Protein AF-0000000084991058 (afdb_homodimer)

pLDDT: mean 93.99, std 12.84, range [35.91, 98.94]

InterPro domains:
  IPR023860 [FeFe]-hydrogenase system regulator TM1266 [PF21699] (4-77)
  IPR023860 [FeFe]-hydrogenase system regulator TM1266 [TIGR03959] (4-79)
  IPR027271 Acetolactate synthase/Transcription factor NikR, C-terminal [G3DSA:3.30.70.1150] (1-81)
  IPR045865 ACT-like domain [SSF55021] (2-79)

Sequence (176 aa):
MEKRIGVVGIIVENRLENAPKVNAILSHHASMILGRMGIPDRERDLGLIALVIEGTTDEIGALTGKLGALPGVTVKTALAPPKGEKKKMEKRIGVVGIIVENRLENAPKVNAILSHHASMILGRMGIPDRERDLGLIALVIEGTTDEIGALTGKLGALPGVTVKTALAPPKGEKKK

Nearest PDB structures (foldseek):
  2nzc-assembly1_C  TM=9.602E-01  e=2.895E-10  Thermotoga maritima MSB8
  6u9d-assembly2_S-2  TM=7.741E-01  e=1.841E-03  Saccharomyces cerevisiae
  6u9d-assembly1_O  TM=7.765E-01  e=2.247E-03  Saccharomyces cerevisiae
  6dzs-assembly1_A  TM=7.138E-01  e=1.013E-03  Mycolicibacterium hassiacum DSM 44199
  6wo1-assembly1_B  TM=7.673E-01  e=2.742E-03  Saccharomyces cerevisiae

Solvent-accessible surface area (backbone atoms only — not comparable to full-atom values): 9651 Å² total; per-residue (Å²): 127,75,68,41,46,35,26,37,17,35,38,29,36,56,27,86,72,41,45,62,57,52,48,52,55,49,59,76,48,46,90,33,50,78,40,74,50,77,50,78,36,74,91,77,34,31,32,39,35,32,35,32,36,45,36,31,68,66,56,48,46,52,54,52,50,57,49,48,67,38,87,57,32,47,70,35,71,33,69,55,76,73,83,68,74,78,81,131,126,75,68,42,43,35,25,38,18,35,39,32,37,56,29,87,73,40,44,62,57,54,49,51,56,48,59,76,46,46,88,33,49,78,43,76,49,74,49,77,37,74,92,76,33,32,31,40,35,34,35,34,35,43,36,31,68,64,55,49,46,52,55,52,50,57,49,47,68,37,86,55,33,47,70,34,70,34,70,52,78,74,82,68,73,78,82,131

Structure (mmCIF, N/CA/C/O backbone):
data_AF-0000000084991058-model_v1
#
loop_
_entity.id
_entity.type
_entity.pdbx_description
1 polymer 'CopG family transcriptional regulator'
#
loop_
_atom_site.group_PDB
_atom_site.id
_atom_site.type_symbol
_atom_site.label_atom_id
_atom_site.label_alt_id
_atom_site.label_comp_id
_atom_site.label_asym_id
_atom_site.label_entity_id
_atom_site.label_seq_id
_atom_site.pdbx_PDB_ins_code
_atom_site.Cartn_x
_atom_site.Cartn_y
_atom_site.Cartn_z
_atom_site.occupancy
_atom_site.B_iso_or_equiv
_atom_site.auth_seq_id
_atom_site.auth_comp_id
_atom_site.auth_asym_id
_atom_site.auth_atom_id
_atom_site.pdbx_PDB_model_num
ATOM 1 N N . MET A 1 1 ? -9.789 17.125 15.031 1 74.44 1 MET A N 1
ATOM 2 C CA . MET A 1 1 ? -8.805 1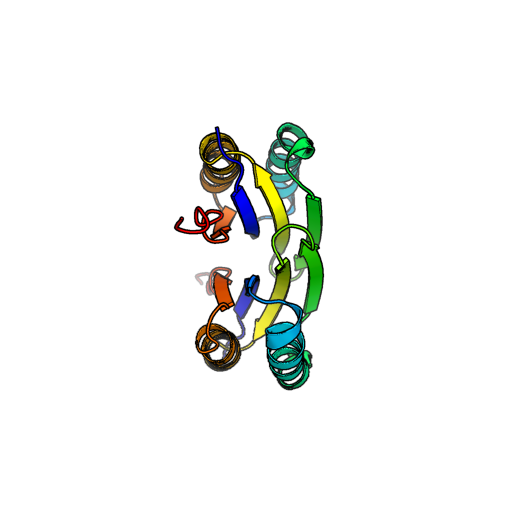6.078 15.305 1 74.44 1 MET A CA 1
ATOM 3 C C . MET A 1 1 ? -7.715 16.062 14.242 1 74.44 1 MET A C 1
ATOM 5 O O . MET A 1 1 ? -7.969 16.406 13.086 1 74.44 1 MET A O 1
ATOM 9 N N . GLU A 1 2 ? -6.469 15.859 14.609 1 89.56 2 GLU A N 1
ATOM 10 C CA . GLU A 1 2 ? -5.312 15.961 13.719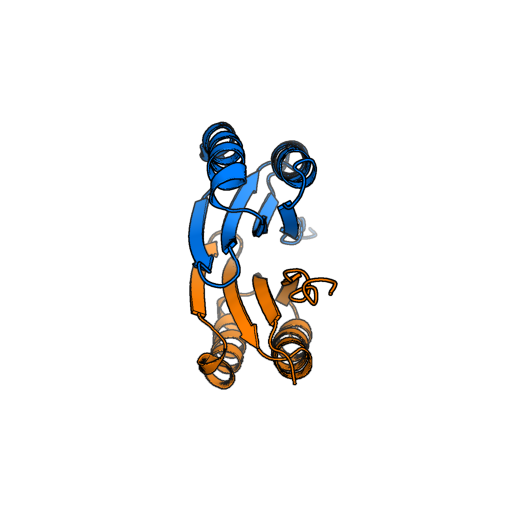 1 89.56 2 GLU A CA 1
ATOM 11 C C . GLU A 1 2 ? -5.336 14.867 12.656 1 89.56 2 GLU A C 1
ATOM 13 O O . GLU A 1 2 ? -5.668 13.719 12.953 1 89.56 2 GLU A O 1
ATOM 18 N N . LYS A 1 3 ? -5.164 15.297 11.406 1 94.56 3 LYS A N 1
ATOM 19 C CA . LYS A 1 3 ? -5.168 14.352 10.297 1 94.56 3 LYS A CA 1
ATOM 20 C C . LYS A 1 3 ? -3.809 13.672 10.156 1 94.56 3 LYS A C 1
ATOM 22 O O . LYS A 1 3 ? -2.77 14.297 10.367 1 94.56 3 LYS A O 1
ATOM 27 N N . ARG A 1 4 ? -3.986 12.43 9.828 1 96.25 4 ARG A N 1
ATOM 28 C CA . ARG A 1 4 ? -2.822 11.617 9.492 1 96.25 4 ARG A CA 1
ATOM 29 C C . ARG A 1 4 ? -2.809 11.273 8.008 1 96.25 4 ARG A C 1
ATOM 31 O O . ARG A 1 4 ? -3.85 11.305 7.348 1 96.25 4 ARG A O 1
ATOM 38 N N . ILE A 1 5 ? -1.632 11.031 7.582 1 98.12 5 ILE A N 1
ATOM 39 C CA . ILE A 1 5 ? -1.492 10.602 6.195 1 98.12 5 ILE A CA 1
ATOM 40 C C . ILE A 1 5 ? -0.798 9.242 6.145 1 98.12 5 ILE A C 1
ATOM 42 O O . ILE A 1 5 ? 0.04 8.93 6.992 1 98.12 5 ILE A O 1
ATOM 46 N N . GLY A 1 6 ? -1.16 8.414 5.145 1 98.56 6 GLY A N 1
ATOM 47 C CA . GLY A 1 6 ? -0.577 7.082 5.074 1 98.56 6 GLY A CA 1
ATOM 48 C C . GLY A 1 6 ? -0.907 6.352 3.787 1 98.56 6 GLY A C 1
ATOM 49 O O . GLY A 1 6 ? -1.466 6.941 2.859 1 98.56 6 GLY A O 1
ATOM 50 N N . VAL A 1 7 ? -0.44 5.168 3.654 1 98.88 7 VAL A N 1
ATOM 51 C CA . VAL A 1 7 ? -0.679 4.25 2.541 1 98.88 7 VAL A CA 1
ATOM 52 C C . VAL A 1 7 ? -1.448 3.029 3.035 1 98.88 7 VAL A C 1
ATOM 54 O O . VAL A 1 7 ? -1.124 2.463 4.082 1 98.88 7 VAL A O 1
ATOM 57 N N . VAL A 1 8 ? -2.512 2.609 2.268 1 98.94 8 VAL A N 1
ATOM 58 C CA . VAL A 1 8 ? -3.305 1.427 2.59 1 98.94 8 VAL A CA 1
ATOM 59 C C . VAL A 1 8 ? -3.188 0.402 1.464 1 98.94 8 VAL A C 1
ATOM 61 O O . VAL A 1 8 ? -3.461 0.713 0.302 1 98.94 8 VAL A O 1
ATOM 64 N N . GLY A 1 9 ? -2.684 -0.755 1.715 1 98.88 9 GLY A N 1
ATOM 65 C CA . GLY A 1 9 ? -2.727 -1.893 0.81 1 98.88 9 GLY A CA 1
ATOM 66 C C . GLY A 1 9 ? -3.922 -2.797 1.044 1 98.88 9 GLY A C 1
ATOM 67 O O . GLY A 1 9 ? -4.234 -3.139 2.186 1 98.88 9 GLY A O 1
ATOM 68 N N . ILE A 1 10 ? -4.602 -3.176 -0.002 1 98.94 10 ILE A N 1
ATOM 69 C CA . ILE A 1 10 ? -5.797 -4.012 0.048 1 98.94 10 ILE A CA 1
ATOM 70 C C . ILE A 1 10 ? -5.652 -5.176 -0.931 1 98.94 10 ILE A C 1
ATOM 72 O O . ILE A 1 10 ? -5.316 -4.973 -2.1 1 98.94 10 ILE A O 1
ATOM 76 N N . ILE A 1 11 ? -5.824 -6.367 -0.475 1 98.88 11 ILE A N 1
ATOM 77 C CA . ILE A 1 11 ? -5.906 -7.547 -1.331 1 98.88 11 ILE A CA 1
ATOM 78 C C . ILE A 1 11 ? -7.324 -8.109 -1.297 1 98.88 11 ILE A C 1
ATOM 80 O O . ILE A 1 11 ? -7.859 -8.398 -0.223 1 98.88 11 ILE A O 1
ATOM 84 N N . VAL A 1 12 ? -7.902 -8.258 -2.473 1 98.75 12 VAL A N 1
ATOM 85 C CA . VAL A 1 12 ? -9.289 -8.68 -2.619 1 98.75 12 VAL A CA 1
ATOM 86 C C . VAL A 1 12 ? -9.352 -10.062 -3.266 1 98.75 12 VAL A C 1
ATOM 88 O O . VAL A 1 12 ? -9.039 -10.211 -4.453 1 98.75 12 VAL A O 1
ATOM 91 N N . GLU A 1 13 ? -9.719 -11.039 -2.533 1 98.19 13 GLU A N 1
ATOM 92 C CA . GLU A 1 13 ? -9.969 -12.359 -3.094 1 98.19 13 GLU A CA 1
ATOM 93 C C . GLU A 1 13 ? -11.367 -12.453 -3.691 1 98.19 13 GLU A C 1
ATOM 95 O O . GLU A 1 13 ? -12.258 -11.68 -3.326 1 98.19 13 GLU A O 1
ATOM 100 N N . ASN A 1 14 ? -11.523 -13.508 -4.617 1 96.62 14 ASN A N 1
ATOM 101 C CA . ASN A 1 14 ? -12.812 -13.641 -5.281 1 96.62 14 ASN A CA 1
ATOM 102 C C . ASN A 1 14 ? -13.297 -12.305 -5.836 1 96.62 14 ASN A C 1
ATOM 104 O O . ASN A 1 14 ? -14.391 -11.844 -5.496 1 96.62 14 ASN A O 1
ATOM 108 N N . ARG A 1 15 ? -12.492 -11.805 -6.73 1 94.75 15 ARG A N 1
ATOM 109 C CA . ARG A 1 15 ? -12.57 -10.406 -7.16 1 94.75 15 ARG A CA 1
ATOM 110 C C . ARG A 1 15 ? -13.961 -10.078 -7.695 1 94.75 15 ARG A C 1
ATOM 112 O O . ARG A 1 15 ? -14.5 -9.008 -7.414 1 94.75 15 ARG A O 1
ATOM 119 N N . LEU A 1 16 ? -14.562 -10.969 -8.477 1 93.06 16 LEU A N 1
ATOM 120 C CA . LEU A 1 16 ? -15.867 -10.703 -9.078 1 93.06 16 LEU A CA 1
ATOM 121 C C . LEU A 1 16 ? -16.922 -10.469 -8 1 93.06 16 LEU A C 1
ATOM 123 O O . LEU A 1 16 ? -17.781 -9.609 -8.148 1 93.06 16 LEU A O 1
ATOM 127 N N . GLU A 1 17 ? -16.797 -11.203 -6.914 1 96.56 17 GLU A N 1
ATOM 128 C CA . GLU A 1 17 ? -17.75 -11.094 -5.82 1 96.56 17 GLU A CA 1
ATOM 129 C C . GLU A 1 17 ? -17.422 -9.906 -4.922 1 96.56 17 GLU A C 1
ATOM 131 O O . GLU A 1 17 ? -18.328 -9.156 -4.527 1 96.56 17 GLU A O 1
ATOM 136 N N . ASN A 1 18 ? -16.156 -9.672 -4.609 1 98.5 18 ASN A N 1
ATOM 137 C CA . ASN A 1 18 ? -15.797 -8.75 -3.537 1 98.5 18 ASN A CA 1
ATOM 138 C C . ASN A 1 18 ? -15.469 -7.359 -4.082 1 98.5 18 ASN A C 1
ATOM 140 O O . ASN A 1 18 ? -15.547 -6.367 -3.355 1 98.5 18 ASN A O 1
ATOM 144 N N . ALA A 1 19 ? -15.156 -7.25 -5.371 1 98.06 19 ALA A N 1
ATOM 145 C CA . ALA A 1 19 ? -14.742 -5.969 -5.93 1 98.0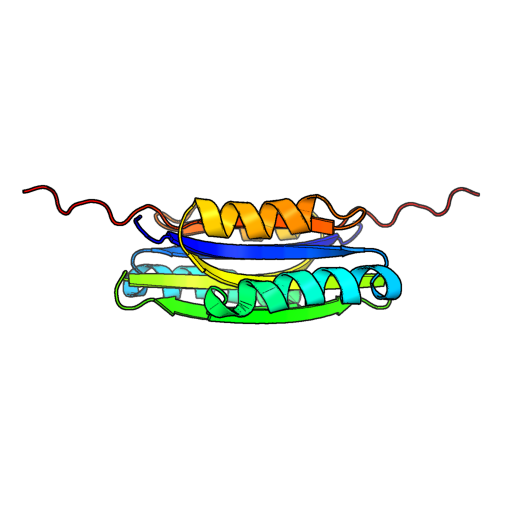6 19 ALA A CA 1
ATOM 146 C C . ALA A 1 19 ? -15.852 -4.926 -5.785 1 98.06 19 ALA A C 1
ATOM 148 O O . ALA A 1 19 ? -15.594 -3.801 -5.352 1 98.06 19 ALA A O 1
ATOM 149 N N . PRO A 1 20 ? -17.078 -5.34 -6.102 1 98.38 20 PRO A N 1
ATOM 150 C CA . PRO A 1 20 ? -18.141 -4.336 -5.945 1 98.38 20 PRO A CA 1
ATOM 151 C C . PRO A 1 20 ? -18.312 -3.881 -4.496 1 98.38 20 PRO A C 1
ATOM 153 O O . PRO A 1 20 ? -18.578 -2.705 -4.246 1 98.38 20 PRO A O 1
ATOM 156 N N . LYS A 1 21 ? -18.156 -4.723 -3.52 1 98.75 21 LYS A N 1
ATOM 157 C CA . LYS A 1 21 ? -18.281 -4.383 -2.105 1 98.75 21 LYS A CA 1
ATOM 158 C C . LYS A 1 21 ? -17.156 -3.441 -1.664 1 98.75 21 LYS A C 1
ATOM 160 O O . LYS A 1 21 ? -17.422 -2.426 -1.015 1 98.75 21 LYS A O 1
ATOM 165 N N . VAL A 1 22 ? -15.977 -3.734 -2.064 1 98.88 22 VAL A N 1
ATOM 166 C CA . VAL A 1 22 ? -14.812 -2.91 -1.73 1 98.88 22 VAL A CA 1
ATOM 167 C C . VAL A 1 22 ? -14.969 -1.528 -2.361 1 98.88 22 VAL A C 1
ATOM 169 O O . VAL A 1 22 ? -14.766 -0.509 -1.696 1 98.88 22 VAL A O 1
ATOM 172 N N . ASN A 1 23 ? -15.438 -1.536 -3.631 1 98.56 23 ASN A N 1
ATOM 173 C CA . ASN A 1 23 ? -15.594 -0.269 -4.336 1 98.56 23 ASN A CA 1
ATOM 174 C C . ASN A 1 23 ? -16.656 0.606 -3.691 1 98.56 23 ASN A C 1
ATOM 176 O O . ASN A 1 23 ? -16.531 1.83 -3.648 1 98.56 23 ASN A O 1
ATOM 180 N N . ALA A 1 24 ? -17.641 -0.027 -3.227 1 98.75 24 ALA A N 1
ATOM 181 C CA . ALA A 1 24 ? -18.688 0.73 -2.547 1 98.75 24 ALA A CA 1
ATOM 182 C C . ALA A 1 24 ? -18.141 1.403 -1.288 1 98.75 24 ALA A C 1
ATOM 184 O O . ALA A 1 24 ? -18.453 2.568 -1.021 1 98.75 24 ALA A O 1
ATOM 185 N N . ILE A 1 25 ? -17.359 0.686 -0.517 1 98.88 25 ILE A N 1
ATOM 186 C CA . ILE A 1 25 ? -16.75 1.229 0.699 1 98.88 25 ILE A CA 1
ATOM 187 C C . ILE A 1 25 ? -15.82 2.383 0.343 1 98.88 25 ILE A C 1
ATOM 189 O O . ILE A 1 25 ? -15.859 3.439 0.976 1 98.88 25 ILE A O 1
ATOM 193 N N . LEU A 1 26 ? -14.984 2.24 -0.706 1 98.88 26 LEU A N 1
ATOM 194 C CA . LEU A 1 26 ? -14.039 3.275 -1.115 1 98.88 26 LEU A CA 1
ATOM 195 C C . LEU A 1 26 ? -14.773 4.52 -1.597 1 98.88 26 LEU A C 1
ATOM 197 O O . LEU A 1 26 ? -14.367 5.645 -1.298 1 98.88 26 LEU A O 1
ATOM 201 N N . SER A 1 27 ? -15.914 4.246 -2.303 1 98.69 27 SER A N 1
ATOM 202 C CA . SER A 1 27 ? -16.703 5.371 -2.787 1 98.69 27 SER A CA 1
ATOM 203 C C . SER A 1 27 ? -17.281 6.18 -1.631 1 98.69 27 SER A C 1
ATOM 205 O O . SER A 1 27 ? -17.312 7.414 -1.68 1 98.69 27 SER A O 1
ATOM 207 N N . HIS A 1 28 ? -17.656 5.574 -0.627 1 98.44 28 HIS A N 1
ATOM 208 C CA . HIS A 1 28 ? -18.234 6.223 0.542 1 98.44 28 HIS A CA 1
ATOM 209 C C . HIS A 1 28 ? -17.188 7.027 1.304 1 98.44 28 HIS A C 1
ATOM 211 O O . HIS A 1 28 ? -17.516 7.934 2.068 1 98.44 28 HIS A O 1
ATOM 217 N N . HIS A 1 29 ? -15.891 6.691 1.087 1 98.62 29 HIS A N 1
ATOM 218 C CA . HIS A 1 29 ? -14.805 7.363 1.796 1 98.62 29 HIS A CA 1
ATOM 219 C C . HIS A 1 29 ? -13.898 8.109 0.829 1 98.62 29 HIS A C 1
ATOM 221 O O . HIS A 1 29 ? -12.719 8.344 1.128 1 98.62 29 HIS A O 1
ATOM 227 N N . ALA A 1 30 ? -14.422 8.547 -0.285 1 98.38 30 ALA A N 1
ATOM 228 C CA . ALA A 1 30 ? -13.617 9.07 -1.386 1 98.38 30 ALA A CA 1
ATOM 229 C C . ALA A 1 30 ? -12.938 10.375 -0.989 1 98.38 30 ALA A C 1
ATOM 231 O O . ALA A 1 30 ? -11.859 10.695 -1.494 1 98.38 30 ALA A O 1
ATOM 232 N N . SER A 1 31 ? -13.461 11.062 -0.006 1 97.94 31 SER A N 1
ATOM 233 C CA . SER A 1 31 ? -12.945 12.375 0.364 1 97.94 31 SER A CA 1
ATOM 234 C C . SER A 1 31 ? -11.57 12.266 1.023 1 97.94 31 SER A C 1
ATOM 236 O O . SER A 1 31 ? -10.797 13.227 1.011 1 97.94 31 SER A O 1
ATOM 238 N N . MET A 1 32 ? -11.227 11.133 1.556 1 98.12 32 MET A N 1
ATOM 239 C CA . MET A 1 32 ? -9.945 11 2.25 1 98.12 32 MET A CA 1
ATOM 240 C C . MET A 1 32 ? -8.906 10.32 1.361 1 98.12 32 MET A C 1
ATOM 242 O O . MET A 1 32 ? -7.766 10.117 1.775 1 98.12 32 MET A O 1
ATOM 246 N N . ILE A 1 33 ? -9.32 9.914 0.17 1 98.75 33 ILE A N 1
ATOM 247 C CA . ILE A 1 33 ? -8.43 9.18 -0.723 1 98.75 33 ILE A CA 1
ATOM 248 C C . ILE A 1 33 ? -7.742 10.156 -1.679 1 98.75 33 ILE A C 1
ATOM 250 O O . ILE A 1 33 ? -8.398 10.797 -2.5 1 98.75 33 ILE A O 1
ATOM 254 N N . LEU A 1 34 ? -6.453 10.289 -1.549 1 98.5 34 LEU A N 1
ATOM 255 C CA . LEU A 1 34 ? -5.664 11.227 -2.346 1 98.5 34 LEU A CA 1
ATOM 256 C C . LEU A 1 34 ? -5.188 10.562 -3.637 1 98.5 34 LEU A C 1
ATOM 258 O O . LEU A 1 34 ? -4.914 11.25 -4.625 1 98.5 34 LEU A O 1
ATOM 262 N N . GLY A 1 35 ? -4.977 9.336 -3.605 1 98.56 35 GLY A N 1
ATOM 263 C CA . GLY A 1 35 ? -4.543 8.539 -4.738 1 98.56 35 GLY A CA 1
ATOM 264 C C . GLY A 1 35 ? -4.898 7.07 -4.605 1 98.56 35 GLY A C 1
ATOM 265 O O . GLY A 1 35 ? -5.016 6.555 -3.494 1 98.56 35 GLY A O 1
ATOM 266 N N . ARG A 1 36 ? -5.066 6.48 -5.789 1 98.5 36 ARG A N 1
ATOM 267 C CA . ARG A 1 36 ? -5.438 5.07 -5.805 1 98.5 36 ARG A CA 1
ATOM 268 C C . ARG A 1 36 ? -4.828 4.359 -7.008 1 98.5 36 ARG A C 1
ATOM 270 O O . ARG A 1 36 ? -4.785 4.914 -8.109 1 98.5 36 ARG A O 1
ATOM 277 N N . MET A 1 37 ? -4.375 3.209 -6.805 1 98.62 37 MET A N 1
ATOM 278 C CA . MET A 1 37 ? -3.93 2.279 -7.836 1 98.62 37 MET A CA 1
ATOM 279 C C . MET A 1 37 ? -4.531 0.895 -7.621 1 98.62 37 MET A C 1
ATOM 281 O O . MET A 1 37 ? -4.531 0.382 -6.5 1 98.62 37 MET A O 1
ATOM 285 N N . GLY A 1 38 ? -5.102 0.283 -8.664 1 98.25 38 GLY A N 1
ATOM 286 C CA . GLY A 1 38 ? -5.672 -1.053 -8.633 1 98.25 38 GLY A CA 1
ATOM 287 C C . GLY A 1 38 ? -5.191 -1.94 -9.766 1 98.25 38 GLY A C 1
ATOM 288 O O . GLY A 1 38 ? -5.238 -1.547 -10.93 1 98.25 38 GLY A O 1
ATOM 289 N N . ILE A 1 39 ? -4.738 -3.115 -9.484 1 98.06 39 ILE A N 1
ATOM 290 C CA . ILE A 1 39 ? -4.234 -4.059 -10.477 1 98.06 39 ILE A CA 1
ATOM 291 C C . ILE A 1 39 ? -4.926 -5.41 -10.305 1 98.06 39 ILE A C 1
ATOM 293 O O . ILE A 1 39 ? -4.824 -6.035 -9.242 1 98.06 39 ILE A O 1
ATOM 297 N N . PRO A 1 40 ? -5.602 -5.918 -11.328 1 97.44 40 PRO A N 1
ATOM 298 C CA . PRO A 1 40 ? -6.207 -7.25 -11.242 1 97.44 40 PRO A CA 1
ATOM 299 C C . PRO A 1 40 ? -5.195 -8.367 -11.477 1 97.44 40 PRO A C 1
ATOM 301 O O . PRO A 1 40 ? -4.281 -8.227 -12.289 1 97.44 40 PRO A O 1
ATOM 304 N N . ASP A 1 41 ? -5.258 -9.367 -10.703 1 96.81 41 ASP A N 1
ATOM 305 C CA . ASP A 1 41 ? -4.629 -10.648 -10.984 1 96.81 41 ASP A CA 1
ATOM 306 C C . ASP A 1 41 ? -5.672 -11.711 -11.336 1 96.81 41 ASP A C 1
ATOM 308 O O . ASP A 1 41 ? -6.168 -12.414 -10.461 1 96.81 41 ASP A O 1
ATOM 312 N N . ARG A 1 42 ? -5.953 -11.844 -12.594 1 94.94 42 ARG A N 1
ATOM 313 C CA . ARG A 1 42 ? -7.043 -12.688 -13.062 1 94.94 42 ARG A CA 1
ATOM 314 C C . ARG A 1 42 ? -6.738 -14.164 -12.82 1 94.94 42 ARG A C 1
ATOM 316 O O . ARG A 1 42 ? -7.637 -14.945 -12.492 1 94.94 42 ARG A O 1
ATOM 323 N N . GLU A 1 43 ? -5.445 -14.492 -12.961 1 93.31 43 GLU A N 1
ATOM 324 C CA . GLU A 1 43 ? -5.047 -15.883 -12.805 1 93.31 43 GLU A CA 1
ATOM 325 C C . GLU A 1 43 ? -5.359 -16.391 -11.406 1 93.31 43 GLU A C 1
ATOM 327 O O . GLU A 1 43 ? -5.836 -17.516 -11.234 1 93.31 43 GLU A O 1
ATOM 332 N N . ARG A 1 44 ? -5.176 -15.555 -10.445 1 94.19 44 ARG A N 1
ATOM 333 C CA . ARG A 1 44 ? -5.391 -15.969 -9.062 1 94.19 44 ARG A CA 1
ATOM 334 C C . ARG A 1 44 ? -6.73 -15.469 -8.539 1 94.19 44 ARG A C 1
ATOM 336 O O . ARG A 1 44 ? -7.074 -15.688 -7.379 1 94.19 44 ARG A O 1
ATOM 343 N N . ASP A 1 45 ? -7.43 -14.766 -9.367 1 97.12 45 ASP A N 1
ATOM 344 C CA . ASP A 1 45 ? -8.711 -14.172 -9 1 97.12 45 ASP A CA 1
ATOM 345 C C . ASP A 1 45 ? -8.555 -13.227 -7.809 1 97.12 45 ASP A C 1
ATOM 347 O O . ASP A 1 45 ? -9.289 -13.336 -6.824 1 97.12 45 ASP A O 1
ATOM 351 N N . LEU A 1 46 ? -7.566 -12.352 -7.957 1 98.12 46 LEU A N 1
ATOM 352 C CA . LEU A 1 46 ? -7.254 -11.359 -6.93 1 98.12 46 LEU A CA 1
ATOM 353 C C . LEU A 1 46 ? -7.375 -9.945 -7.484 1 98.12 46 LEU A C 1
ATOM 355 O O . LEU A 1 46 ? -7.156 -9.719 -8.672 1 98.12 46 LEU A O 1
ATOM 359 N N . GLY A 1 47 ? -7.781 -9.023 -6.652 1 98.44 47 GLY A N 1
ATOM 360 C CA . GLY A 1 47 ? -7.578 -7.602 -6.844 1 98.44 47 GLY A CA 1
ATOM 361 C C . GLY A 1 47 ? -6.586 -7.004 -5.863 1 98.44 47 GLY A C 1
ATOM 362 O O . GLY A 1 47 ? -6.676 -7.238 -4.656 1 98.44 47 GLY A O 1
ATOM 363 N N . LEU A 1 48 ? -5.629 -6.32 -6.359 1 98.75 48 LEU A N 1
ATOM 364 C CA . LEU A 1 48 ? -4.676 -5.59 -5.535 1 98.75 48 LEU A CA 1
ATOM 365 C C . LEU A 1 48 ? -4.918 -4.086 -5.625 1 98.75 48 LEU A C 1
ATOM 367 O O . LEU A 1 48 ? -4.871 -3.51 -6.715 1 98.75 48 LEU A O 1
ATOM 371 N N . ILE A 1 49 ? -5.133 -3.467 -4.504 1 98.88 49 ILE A N 1
ATOM 372 C CA . ILE A 1 49 ? -5.438 -2.041 -4.477 1 98.88 49 ILE A CA 1
ATOM 373 C C . ILE A 1 49 ? -4.516 -1.336 -3.484 1 98.88 49 ILE A C 1
ATOM 375 O O . ILE A 1 49 ? -4.316 -1.814 -2.365 1 98.88 49 ILE A O 1
ATOM 379 N N . ALA A 1 50 ? -3.926 -0.273 -3.871 1 98.94 50 ALA A N 1
ATOM 380 C CA . ALA A 1 50 ? -3.143 0.588 -2.988 1 98.94 50 ALA A CA 1
ATOM 381 C C . ALA A 1 50 ? -3.734 1.994 -2.928 1 98.94 50 ALA A C 1
ATOM 383 O O . ALA A 1 50 ? -4.078 2.574 -3.959 1 98.94 50 ALA A O 1
ATOM 384 N N . LEU A 1 51 ? -3.844 2.525 -1.71 1 98.94 51 LEU A N 1
ATOM 385 C CA . LEU A 1 51 ? -4.387 3.863 -1.499 1 98.94 51 LEU A CA 1
ATOM 386 C C . LEU A 1 51 ? -3.369 4.758 -0.798 1 98.94 51 LEU A C 1
ATOM 388 O O . LEU A 1 51 ? -2.635 4.301 0.081 1 98.94 51 LEU A O 1
ATOM 392 N N . VAL A 1 52 ? -3.357 6.043 -1.169 1 98.88 52 VAL A N 1
ATOM 393 C CA . VAL A 1 52 ? -2.844 7.117 -0.325 1 98.88 52 VAL A CA 1
ATOM 394 C C . VAL A 1 52 ? -4.008 7.891 0.294 1 98.88 52 VAL A C 1
ATOM 396 O O . VAL A 1 52 ? -4.898 8.359 -0.419 1 98.88 52 VAL A O 1
ATOM 399 N N . ILE A 1 53 ? -3.979 7.973 1.601 1 98.81 53 ILE A N 1
ATOM 400 C CA . ILE A 1 53 ? -5.133 8.555 2.277 1 98.81 53 ILE A CA 1
ATOM 401 C C . ILE A 1 53 ? -4.672 9.625 3.258 1 98.81 53 ILE A C 1
ATOM 403 O O . ILE A 1 53 ? -3.516 9.633 3.686 1 98.81 53 ILE A O 1
ATOM 407 N N . GLU A 1 54 ? -5.562 10.508 3.51 1 98.31 54 GLU A N 1
ATOM 408 C CA . GLU A 1 54 ? -5.434 11.492 4.582 1 98.31 54 GLU A CA 1
ATOM 409 C C . GLU A 1 54 ? -6.742 11.648 5.352 1 98.31 54 GLU A C 1
ATOM 411 O O . GLU A 1 54 ? -7.801 11.844 4.75 1 98.31 54 GLU A O 1
ATOM 416 N N . GLY A 1 55 ? -6.723 11.484 6.66 1 97.38 55 GLY A N 1
ATOM 417 C CA . GLY A 1 55 ? -7.891 11.586 7.52 1 97.38 55 GLY A CA 1
ATOM 418 C C . GLY A 1 55 ? -7.57 11.414 8.992 1 97.38 55 GLY A C 1
ATOM 419 O O . GLY A 1 55 ? -6.414 11.172 9.359 1 97.38 55 GLY A O 1
ATOM 420 N N . THR A 1 56 ? -8.531 11.641 9.836 1 96.88 56 THR A N 1
ATOM 421 C CA . THR A 1 56 ? -8.344 11.398 11.266 1 96.88 56 THR A CA 1
ATOM 422 C C . THR A 1 56 ? -8.164 9.914 11.547 1 96.88 56 THR A C 1
ATOM 424 O O . THR A 1 56 ? -8.5 9.07 10.711 1 96.88 56 THR A O 1
ATOM 427 N N . THR A 1 57 ? -7.645 9.664 12.68 1 95.56 57 THR A N 1
ATOM 428 C CA . THR A 1 57 ? -7.488 8.273 13.094 1 95.56 57 THR A CA 1
ATOM 429 C C . THR A 1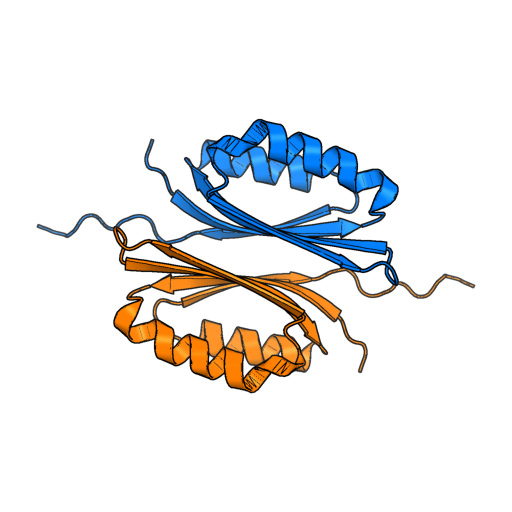 57 ? -8.828 7.543 13.047 1 95.56 57 THR A C 1
ATOM 431 O O . THR A 1 57 ? -8.891 6.383 12.625 1 95.56 57 THR A O 1
ATOM 434 N N . ASP A 1 58 ? -9.836 8.25 13.398 1 97.06 58 ASP A N 1
ATOM 435 C CA . ASP A 1 58 ? -11.164 7.656 13.398 1 97.06 58 ASP A CA 1
ATOM 436 C C . ASP A 1 58 ? -11.617 7.336 11.969 1 97.06 58 ASP A C 1
ATOM 438 O O . ASP A 1 58 ? -12.172 6.266 11.719 1 97.06 58 ASP A O 1
ATOM 442 N N . GLU A 1 59 ? -11.461 8.242 11.078 1 97.81 59 GLU A N 1
ATOM 443 C CA . GLU A 1 59 ? -11.844 8.062 9.68 1 97.81 59 GLU A CA 1
ATOM 444 C C . GLU A 1 59 ? -11.086 6.895 9.047 1 97.81 59 GLU A C 1
ATOM 446 O O . GLU A 1 59 ? -11.68 6.055 8.367 1 97.81 59 GLU A O 1
ATOM 451 N N . ILE A 1 60 ? -9.805 6.898 9.281 1 98.12 60 ILE A N 1
ATOM 452 C CA . ILE A 1 60 ? -8.961 5.844 8.727 1 98.12 60 ILE A CA 1
ATOM 453 C C . ILE A 1 60 ? -9.375 4.492 9.312 1 98.12 60 ILE A C 1
ATOM 455 O O . ILE A 1 60 ? -9.508 3.51 8.578 1 98.12 60 ILE A O 1
ATOM 459 N N . GLY A 1 61 ? -9.609 4.531 10.609 1 98.19 61 GLY A N 1
ATOM 460 C CA . GLY A 1 61 ? -10.078 3.316 11.266 1 98.19 61 GLY A CA 1
ATOM 461 C C . GLY A 1 61 ? -11.398 2.812 10.719 1 98.19 61 GLY A C 1
ATOM 462 O O . GLY A 1 61 ? -11.594 1.604 10.57 1 98.19 61 GLY A O 1
ATOM 463 N N . ALA A 1 62 ? -12.32 3.686 10.445 1 98.5 62 ALA A N 1
ATOM 464 C CA . ALA A 1 62 ? -13.617 3.32 9.891 1 98.5 62 ALA A CA 1
ATOM 465 C C . ALA A 1 62 ? -13.469 2.668 8.523 1 98.5 62 ALA A C 1
ATOM 467 O O . ALA A 1 62 ? -14.086 1.638 8.242 1 98.5 62 ALA A O 1
ATOM 468 N N . LEU A 1 63 ? -12.703 3.229 7.664 1 98.62 63 LEU A N 1
ATOM 469 C CA . LEU A 1 63 ? -12.461 2.695 6.328 1 98.62 63 LEU A CA 1
ATOM 470 C C . LEU A 1 63 ? -11.82 1.312 6.406 1 98.62 63 LEU A C 1
ATOM 472 O O . LEU A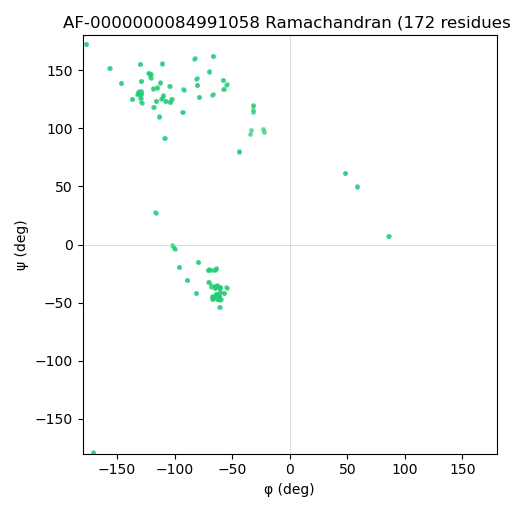 1 63 ? -12.328 0.354 5.82 1 98.62 63 LEU A O 1
ATOM 476 N N . THR A 1 64 ? -10.656 1.235 7.191 1 98.56 64 THR A N 1
ATOM 477 C CA . THR A 1 64 ? -9.914 -0.021 7.211 1 98.56 64 THR A CA 1
ATOM 478 C C . THR A 1 64 ? -10.695 -1.099 7.961 1 98.56 64 THR A C 1
ATOM 480 O O . THR A 1 64 ? -10.602 -2.281 7.625 1 98.56 64 THR A O 1
ATOM 483 N N . GLY A 1 65 ? -11.461 -0.631 8.992 1 98.62 65 GLY A N 1
ATOM 484 C CA . GLY A 1 65 ? -12.32 -1.573 9.703 1 98.62 65 GLY A CA 1
ATOM 485 C C . GLY A 1 65 ? -13.367 -2.211 8.812 1 98.62 65 GLY A C 1
ATOM 486 O O . GLY A 1 65 ? -13.57 -3.426 8.859 1 98.62 65 GLY A O 1
ATOM 487 N N . LYS A 1 66 ? -14.008 -1.446 7.992 1 98.75 66 LYS A N 1
ATOM 488 C CA . LYS A 1 66 ? -15.031 -1.944 7.082 1 98.75 66 LYS A CA 1
ATOM 489 C C . LYS A 1 66 ? -14.438 -2.881 6.039 1 98.75 66 LYS A C 1
ATOM 491 O O . LYS A 1 66 ? -14.992 -3.941 5.754 1 98.75 66 LYS A O 1
ATOM 496 N N . LEU A 1 67 ? -13.375 -2.496 5.492 1 98.81 67 LEU A N 1
ATOM 497 C CA . LEU A 1 67 ? -12.703 -3.332 4.5 1 98.81 67 LEU A CA 1
ATOM 498 C C . LEU A 1 67 ? -12.25 -4.652 5.117 1 98.81 67 LEU A C 1
ATOM 500 O O . LEU A 1 67 ? -12.484 -5.719 4.547 1 98.81 67 LEU A O 1
ATOM 504 N N . GLY A 1 68 ? -11.617 -4.551 6.281 1 98.25 68 GLY A N 1
ATOM 505 C CA . GLY A 1 68 ? -11.094 -5.727 6.953 1 98.25 68 GLY A CA 1
ATOM 506 C C . GLY A 1 68 ? -12.172 -6.707 7.375 1 98.25 68 GLY A C 1
ATOM 507 O O . GLY A 1 68 ? -11.883 -7.875 7.645 1 98.25 68 GLY A O 1
ATOM 508 N N . ALA A 1 69 ? -13.375 -6.234 7.48 1 98.38 69 ALA A N 1
ATOM 509 C CA . ALA A 1 69 ? -14.492 -7.07 7.922 1 98.38 69 ALA A CA 1
ATOM 510 C C . ALA A 1 69 ? -15.008 -7.938 6.777 1 98.38 69 ALA A C 1
ATOM 512 O O . ALA A 1 69 ? -15.766 -8.883 7.004 1 98.38 69 ALA A O 1
ATOM 513 N N . LEU A 1 70 ? -14.609 -7.594 5.566 1 98.38 70 LEU A N 1
ATOM 514 C CA . LEU A 1 70 ? -15.062 -8.375 4.418 1 98.38 70 LEU A CA 1
ATOM 515 C C . LEU A 1 70 ? -14.266 -9.664 4.285 1 98.38 70 LEU A C 1
ATOM 517 O O . LEU A 1 70 ? -13.031 -9.633 4.242 1 98.38 70 LEU A O 1
ATOM 521 N N . PRO A 1 71 ? -15 -10.836 4.207 1 97.44 71 PRO A N 1
ATOM 522 C CA . PRO A 1 71 ? -14.258 -12.078 3.959 1 97.44 71 PRO A CA 1
ATOM 523 C C . PRO A 1 71 ? -13.438 -12.023 2.674 1 97.44 71 PRO A C 1
ATOM 525 O O . PRO A 1 71 ? -13.914 -11.531 1.65 1 97.44 71 PRO A O 1
ATOM 528 N N . GLY A 1 72 ? -12.172 -12.469 2.77 1 97.62 72 GLY A N 1
ATOM 529 C CA . GLY A 1 72 ? -11.344 -12.523 1.579 1 97.62 72 GLY A CA 1
ATOM 530 C C . GLY A 1 72 ? -10.641 -11.211 1.278 1 97.62 72 GLY A C 1
ATOM 531 O O . GLY A 1 72 ? -10.07 -11.047 0.201 1 97.62 72 GLY A O 1
ATOM 532 N N . VAL A 1 73 ? -10.766 -10.258 2.223 1 98.62 73 VAL A N 1
ATOM 533 C CA . VAL A 1 73 ? -10.109 -8.977 2.021 1 98.62 73 VAL A CA 1
ATOM 534 C C . VAL A 1 73 ? -9.047 -8.766 3.1 1 98.62 73 VAL A C 1
ATOM 536 O O . VAL A 1 73 ? -9.32 -8.914 4.289 1 98.62 73 VAL A O 1
ATOM 539 N N . THR A 1 74 ? -7.867 -8.555 2.686 1 98.5 74 THR A N 1
ATOM 540 C CA . THR A 1 74 ? -6.758 -8.219 3.568 1 98.5 74 THR A CA 1
ATOM 541 C C . THR A 1 74 ? -6.418 -6.73 3.465 1 98.5 74 THR A C 1
ATOM 543 O O . THR A 1 74 ? -6.383 -6.172 2.367 1 98.5 74 THR A O 1
ATOM 546 N N . VAL A 1 75 ? -6.176 -6.082 4.633 1 98.69 75 VAL A N 1
ATOM 547 C CA . VAL A 1 75 ? -5.859 -4.656 4.656 1 98.69 75 VAL A CA 1
ATOM 548 C C . VAL A 1 75 ? -4.641 -4.41 5.543 1 98.69 75 VAL A C 1
ATOM 550 O O . VAL A 1 75 ? -4.574 -4.906 6.672 1 98.69 75 VAL A O 1
ATOM 553 N N . LYS A 1 76 ? -3.652 -3.688 5.012 1 98.69 76 LYS A N 1
ATOM 554 C CA . LYS A 1 76 ? -2.496 -3.23 5.777 1 98.69 76 LYS A CA 1
ATOM 555 C C . LYS A 1 76 ? -2.268 -1.734 5.586 1 98.69 76 LYS A C 1
ATOM 557 O O . LYS A 1 76 ? -2.379 -1.22 4.473 1 98.69 76 LYS A O 1
ATOM 562 N N . THR A 1 77 ? -1.888 -1.075 6.691 1 98.69 77 THR A N 1
ATOM 563 C CA . THR A 1 77 ? -1.783 0.379 6.656 1 98.69 77 THR A CA 1
ATOM 564 C C . THR A 1 77 ? -0.433 0.839 7.195 1 98.69 77 THR A C 1
ATOM 566 O O . THR A 1 77 ? 0.024 0.353 8.234 1 98.69 77 THR A O 1
ATOM 569 N N . ALA A 1 78 ? 0.233 1.662 6.465 1 98.56 78 ALA A N 1
ATOM 570 C CA . ALA A 1 78 ? 1.372 2.436 6.953 1 98.56 78 ALA A CA 1
ATOM 571 C C . ALA A 1 78 ? 0.985 3.893 7.191 1 98.56 78 ALA A C 1
ATOM 573 O O . ALA A 1 78 ? 0.536 4.582 6.273 1 98.56 78 ALA A O 1
ATOM 574 N N . LEU A 1 79 ? 1.17 4.379 8.406 1 97.94 79 LEU A N 1
ATOM 575 C CA . LEU A 1 79 ? 0.862 5.77 8.727 1 97.94 79 LEU A CA 1
ATOM 576 C C . LEU A 1 79 ? 2.135 6.551 9.031 1 97.94 79 LEU A C 1
ATOM 578 O O . LEU A 1 79 ? 3.043 6.035 9.688 1 97.94 79 LEU A O 1
ATOM 582 N N . ALA A 1 80 ? 2.154 7.742 8.547 1 97.06 80 ALA A N 1
ATOM 583 C CA . ALA A 1 80 ? 3.277 8.625 8.844 1 97.06 80 ALA A CA 1
ATOM 584 C C . ALA A 1 80 ? 3.256 9.062 10.305 1 97.06 80 ALA A C 1
ATOM 586 O O . ALA A 1 80 ? 2.191 9.117 10.93 1 97.06 80 ALA A O 1
ATOM 587 N N . PRO A 1 81 ? 4.402 9.289 10.859 1 89.38 81 PRO A N 1
ATOM 588 C CA . PRO A 1 81 ? 4.43 9.812 12.227 1 89.38 81 PRO A CA 1
ATOM 589 C C . PRO A 1 81 ? 3.686 11.141 12.367 1 89.38 81 PRO A C 1
ATOM 591 O O . PRO A 1 81 ? 3.594 11.906 11.406 1 89.38 81 PRO A O 1
ATOM 594 N N . PRO A 1 82 ? 3 11.227 13.531 1 82.31 82 PRO A N 1
ATOM 595 C CA . PRO A 1 82 ? 2.314 12.508 13.734 1 82.31 82 PRO A CA 1
ATOM 596 C C . PRO A 1 82 ? 3.254 13.703 13.617 1 82.31 82 PRO A C 1
ATOM 598 O O . PRO A 1 82 ? 4.461 13.57 13.836 1 82.31 82 PRO A O 1
ATOM 601 N N . LYS A 1 83 ? 2.869 14.797 12.961 1 67.38 83 LYS A N 1
ATOM 602 C CA . LYS A 1 83 ? 3.678 16.016 12.844 1 67.38 83 LYS A CA 1
ATOM 603 C C . LYS A 1 83 ? 4.309 16.375 14.18 1 67.38 83 LYS A C 1
ATOM 605 O O . LYS A 1 83 ? 3.607 16.531 15.188 1 67.38 83 LYS A O 1
ATOM 610 N N . GLY A 1 84 ? 5.367 15.82 14.625 1 54.72 84 GLY A N 1
ATOM 611 C CA . GLY A 1 84 ? 6.035 16.281 15.836 1 54.72 84 GLY A CA 1
ATOM 612 C C . GLY A 1 84 ? 5.898 17.766 16.062 1 54.72 84 GLY A C 1
ATOM 613 O O . GLY A 1 84 ? 5.793 18.547 15.109 1 54.72 84 GLY A O 1
ATOM 614 N N . GLU A 1 85 ? 5.262 18.297 17.031 1 48.12 85 GLU A N 1
ATOM 615 C CA . GLU A 1 85 ? 5.445 19.656 17.562 1 48.12 85 GLU A CA 1
ATOM 616 C C . GLU A 1 85 ? 6.906 20.078 17.469 1 48.12 85 GLU A C 1
ATOM 618 O O . GLU A 1 85 ? 7.809 19.297 17.766 1 48.12 85 GLU A O 1
ATOM 623 N N . LYS A 1 86 ? 7.488 20.781 16.516 1 45.06 86 LYS A N 1
ATOM 624 C CA . LYS A 1 86 ? 8.734 21.5 16.781 1 45.06 86 LYS A CA 1
ATOM 625 C C . LYS A 1 86 ? 8.898 21.781 18.266 1 45.06 86 LYS A C 1
ATOM 627 O O . LYS A 1 86 ? 7.988 22.328 18.906 1 45.06 86 LYS A O 1
ATOM 632 N N . LYS A 1 87 ? 9.602 21.062 19.172 1 44.09 87 LYS A N 1
ATOM 633 C CA . LYS A 1 87 ? 10.07 21.625 20.438 1 44.09 87 LYS A CA 1
ATOM 634 C C . LYS A 1 87 ? 10.383 23.109 20.297 1 44.09 87 LYS A C 1
ATOM 636 O O . LYS A 1 87 ? 11.188 23.5 19.453 1 44.09 87 LYS A O 1
ATOM 641 N N . LYS A 1 88 ? 9.711 24.125 21.047 1 36.31 88 LYS A N 1
ATOM 642 C CA . LYS A 1 88 ? 10.312 25.344 21.594 1 36.31 88 LYS A CA 1
ATOM 643 C C . LYS A 1 88 ? 11.617 25.031 22.328 1 36.31 88 LYS A C 1
ATOM 645 O O . LYS A 1 88 ? 11.695 24.062 23.078 1 36.31 88 LYS A O 1
ATOM 650 N N . MET B 1 1 ? 11.078 -21.516 -6.152 1 75 1 MET 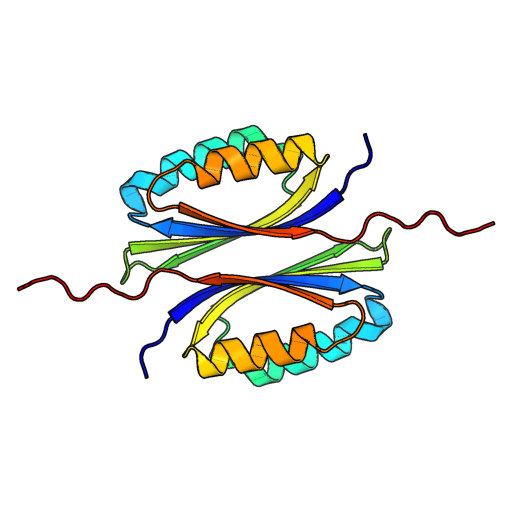B N 1
ATOM 651 C CA . MET B 1 1 ? 10.289 -21.156 -4.977 1 75 1 MET B CA 1
ATOM 652 C C . MET B 1 1 ? 9.008 -20.438 -5.383 1 75 1 MET B C 1
ATOM 654 O O . MET B 1 1 ? 8.984 -19.734 -6.391 1 75 1 MET B O 1
ATOM 658 N N . GLU B 1 2 ? 7.91 -20.703 -4.715 1 89.69 2 GLU B N 1
ATOM 659 C CA . GLU B 1 2 ? 6.59 -20.188 -5.078 1 89.69 2 GLU B CA 1
ATOM 660 C C . GLU B 1 2 ? 6.508 -18.688 -4.887 1 89.69 2 GLU B C 1
ATOM 662 O O . GLU B 1 2 ? 7.012 -18.141 -3.896 1 89.69 2 GLU B O 1
ATOM 667 N N . LYS B 1 3 ? 6.051 -18.016 -5.945 1 94.56 3 LYS B N 1
ATOM 668 C CA . LYS B 1 3 ? 5.922 -16.562 -5.887 1 94.56 3 LYS B CA 1
ATOM 669 C C . LYS B 1 3 ? 4.637 -16.156 -5.172 1 94.56 3 LYS B C 1
ATOM 671 O O . LYS B 1 3 ? 3.609 -16.812 -5.305 1 94.56 3 LYS B O 1
ATOM 676 N N . ARG B 1 4 ? 4.852 -15.102 -4.469 1 96.31 4 ARG B N 1
ATOM 677 C CA . ARG B 1 4 ? 3.73 -14.438 -3.814 1 96.31 4 ARG B CA 1
ATOM 678 C C . ARG B 1 4 ? 3.449 -13.078 -4.449 1 96.31 4 ARG B C 1
ATOM 680 O O . ARG B 1 4 ? 4.328 -12.492 -5.086 1 96.31 4 ARG B O 1
ATOM 687 N N . ILE B 1 5 ? 2.244 -12.703 -4.27 1 98.12 5 ILE B N 1
ATOM 688 C CA . ILE B 1 5 ? 1.869 -11.383 -4.75 1 98.12 5 ILE B CA 1
ATOM 689 C C . ILE B 1 5 ? 1.313 -10.547 -3.6 1 98.12 5 ILE B C 1
ATOM 691 O O . ILE B 1 5 ? 0.7 -11.086 -2.674 1 98.12 5 ILE B O 1
ATOM 695 N N . GLY B 1 6 ? 1.545 -9.227 -3.641 1 98.56 6 GLY B N 1
ATOM 696 C CA . GLY B 1 6 ? 1.093 -8.391 -2.543 1 98.56 6 GLY B CA 1
ATOM 697 C C . GLY B 1 6 ? 1.221 -6.906 -2.832 1 98.56 6 GLY B C 1
ATOM 698 O O . GLY B 1 6 ? 1.52 -6.512 -3.961 1 98.56 6 GLY B O 1
ATOM 699 N N . VAL B 1 7 ? 0.861 -6.105 -1.9 1 98.88 7 VAL B N 1
ATOM 700 C CA . VAL B 1 7 ? 0.957 -4.648 -1.918 1 98.88 7 VAL B CA 1
ATOM 701 C C . VAL B 1 7 ? 1.93 -4.184 -0.837 1 98.88 7 VAL B C 1
ATOM 703 O O . VAL B 1 7 ? 1.881 -4.66 0.299 1 98.88 7 VAL B O 1
ATOM 706 N N . VAL B 1 8 ? 2.846 -3.213 -1.196 1 98.94 8 VAL B N 1
ATOM 707 C CA . VAL B 1 8 ? 3.801 -2.637 -0.255 1 98.94 8 VAL B CA 1
ATOM 708 C C . VAL B 1 8 ? 3.555 -1.136 -0.125 1 98.94 8 VAL B C 1
ATOM 710 O O . VAL B 1 8 ? 3.561 -0.411 -1.123 1 98.94 8 VAL B O 1
ATOM 713 N N . GLY B 1 9 ? 3.223 -0.65 1.014 1 98.88 9 GLY B N 1
ATOM 714 C CA . GLY B 1 9 ? 3.189 0.769 1.332 1 98.88 9 GLY B CA 1
ATOM 715 C C . GLY B 1 9 ? 4.488 1.278 1.926 1 98.88 9 GLY B C 1
ATOM 716 O O . GLY B 1 9 ? 5.059 0.65 2.822 1 98.88 9 GLY B O 1
ATOM 717 N N . ILE B 1 10 ? 4.984 2.385 1.44 1 98.94 10 ILE B N 1
ATOM 718 C CA . ILE B 1 10 ? 6.242 2.99 1.866 1 98.94 10 ILE B CA 1
ATOM 719 C C . ILE B 1 10 ? 6.02 4.465 2.199 1 98.94 10 ILE B C 1
ATOM 721 O O . ILE B 1 10 ? 5.43 5.203 1.406 1 98.94 10 ILE B O 1
ATOM 725 N N . ILE B 1 11 ? 6.391 4.879 3.354 1 98.88 11 ILE B N 1
ATOM 726 C CA . ILE B 1 11 ? 6.414 6.289 3.723 1 98.88 11 ILE B CA 1
ATOM 727 C C . ILE B 1 11 ? 7.859 6.758 3.885 1 98.88 11 ILE B C 1
ATOM 729 O O . ILE B 1 11 ? 8.625 6.168 4.648 1 98.88 11 ILE B O 1
ATOM 733 N N . VAL B 1 12 ? 8.195 7.816 3.176 1 98.75 12 VAL B N 1
ATOM 734 C CA . VAL B 1 12 ? 9.562 8.328 3.123 1 98.75 12 VAL B CA 1
ATOM 735 C C . VAL B 1 12 ? 9.617 9.703 3.783 1 98.75 12 VAL B C 1
ATOM 737 O O . VAL B 1 12 ? 9.094 10.68 3.244 1 98.75 12 VAL B O 1
ATOM 740 N N . GLU B 1 13 ? 10.234 9.781 4.895 1 98.19 13 GLU B N 1
ATOM 741 C CA . GLU B 1 13 ? 10.492 11.078 5.523 1 98.19 13 GLU B CA 1
ATOM 742 C C . GLU B 1 13 ? 11.742 11.727 4.949 1 98.19 13 GLU B C 1
ATOM 744 O O . GLU B 1 13 ? 12.609 11.039 4.402 1 98.19 13 GLU B O 1
ATOM 749 N N . ASN B 1 14 ? 11.812 13.125 5.16 1 96.62 14 ASN B N 1
ATOM 750 C CA . ASN B 1 14 ? 12.953 13.844 4.598 1 96.62 14 ASN B CA 1
ATOM 751 C C . ASN B 1 14 ? 13.188 13.469 3.139 1 96.62 14 ASN B C 1
ATOM 753 O O . ASN B 1 14 ? 14.281 13.031 2.773 1 96.62 14 ASN B O 1
ATOM 757 N N . ARG B 1 15 ? 12.164 13.766 2.367 1 94.88 15 ARG B N 1
ATOM 758 C CA . ARG B 1 15 ? 12.023 13.227 1.021 1 94.88 15 ARG B CA 1
ATOM 759 C C . ARG B 1 15 ? 13.234 13.562 0.161 1 94.88 15 ARG B C 1
ATOM 761 O O . ARG B 1 15 ? 13.719 12.727 -0.602 1 94.88 15 ARG B O 1
ATOM 768 N N . LEU B 1 16 ? 13.734 14.789 0.258 1 93.19 16 LEU B N 1
ATOM 769 C CA . LEU B 1 16 ? 14.859 15.203 -0.573 1 93.19 16 LEU B CA 1
ATOM 770 C C . LEU B 1 16 ? 16.078 14.336 -0.312 1 93.19 16 LEU B C 1
ATOM 772 O O . LEU B 1 16 ? 16.812 13.992 -1.243 1 93.19 16 LEU B O 1
ATOM 776 N N . GLU B 1 17 ? 16.266 13.945 0.933 1 96.69 17 GLU B N 1
ATOM 777 C CA . GLU B 1 17 ? 17.406 13.117 1.316 1 96.69 17 GLU B CA 1
ATOM 778 C C . GLU B 1 17 ? 17.141 11.648 1.014 1 96.69 17 GLU B C 1
ATOM 780 O O . GLU B 1 17 ? 18.016 10.953 0.491 1 96.69 17 GLU B O 1
ATOM 785 N N . ASN B 1 18 ? 15.961 11.141 1.284 1 98.5 18 ASN B N 1
ATOM 786 C CA . ASN B 1 18 ? 15.727 9.703 1.294 1 98.5 18 ASN B CA 1
ATOM 787 C C . ASN B 1 18 ? 15.164 9.219 -0.038 1 98.5 18 ASN B C 1
ATOM 789 O O . ASN B 1 18 ? 15.289 8.039 -0.378 1 98.5 18 ASN B O 1
ATOM 793 N N . ALA B 1 19 ? 14.594 10.117 -0.843 1 98.12 19 ALA B N 1
ATOM 794 C CA . ALA B 1 19 ? 13.953 9.695 -2.088 1 98.12 19 ALA B CA 1
ATOM 795 C C . ALA B 1 19 ? 14.953 9.039 -3.027 1 98.12 19 ALA B C 1
ATOM 797 O O . ALA B 1 19 ? 14.688 7.965 -3.576 1 98.12 19 ALA B O 1
ATOM 798 N N . PRO B 1 20 ? 16.125 9.664 -3.148 1 98.44 20 PRO B N 1
ATOM 799 C CA . PRO B 1 20 ? 17.094 9.008 -4.039 1 98.44 20 PRO B CA 1
ATOM 800 C C . PRO B 1 20 ? 17.516 7.625 -3.547 1 98.44 20 PRO B C 1
ATOM 802 O O . PRO B 1 20 ? 17.719 6.715 -4.352 1 98.44 20 PRO B O 1
ATOM 805 N N . LYS B 1 21 ? 17.625 7.383 -2.273 1 98.75 21 LYS B N 1
ATOM 806 C CA . LYS B 1 21 ? 18 6.094 -1.701 1 98.75 21 LYS B CA 1
ATOM 807 C C . LYS B 1 21 ? 16.922 5.051 -1.931 1 98.75 21 LYS B C 1
ATOM 809 O O . LYS B 1 21 ? 17.203 3.934 -2.367 1 98.75 21 LYS B O 1
ATOM 814 N N . VAL B 1 22 ? 15.711 5.43 -1.706 1 98.88 22 VAL B N 1
ATOM 815 C CA . VAL B 1 22 ? 14.57 4.543 -1.902 1 98.88 22 VAL B CA 1
ATOM 816 C C . VAL B 1 22 ? 14.453 4.168 -3.379 1 98.88 22 VAL B C 1
ATOM 818 O O . VAL B 1 22 ? 14.297 2.992 -3.717 1 98.88 22 VAL B O 1
ATOM 821 N N . ASN B 1 23 ? 14.648 5.199 -4.238 1 98.56 23 ASN B N 1
ATOM 822 C CA . ASN B 1 23 ? 14.539 4.957 -5.672 1 98.56 23 ASN B CA 1
ATOM 823 C C . ASN B 1 23 ? 15.625 4.008 -6.168 1 98.56 23 ASN B C 1
ATOM 825 O O . ASN B 1 23 ? 15.383 3.189 -7.059 1 98.56 23 ASN B O 1
ATOM 829 N N . ALA B 1 24 ? 16.734 4.141 -5.598 1 98.75 24 ALA B N 1
ATOM 830 C CA . ALA B 1 24 ? 17.812 3.242 -5.98 1 98.75 24 ALA B CA 1
ATOM 831 C C . ALA B 1 24 ? 17.484 1.797 -5.625 1 98.75 24 ALA B C 1
ATOM 833 O O . ALA B 1 24 ? 17.719 0.885 -6.422 1 98.75 24 ALA B O 1
ATOM 834 N N . ILE B 1 25 ? 16.938 1.572 -4.438 1 98.88 25 ILE B N 1
ATOM 835 C CA . ILE B 1 25 ? 16.547 0.237 -3.996 1 98.88 25 ILE B CA 1
ATOM 836 C C . ILE B 1 25 ? 15.453 -0.309 -4.906 1 98.88 25 ILE B C 1
ATOM 838 O O . ILE B 1 25 ? 15.516 -1.46 -5.348 1 98.88 25 ILE B O 1
ATOM 842 N N . LEU B 1 26 ? 14.438 0.509 -5.266 1 98.88 26 LEU B N 1
ATOM 843 C CA . LEU B 1 26 ? 13.328 0.079 -6.117 1 98.88 26 LEU B CA 1
ATOM 844 C C . LEU B 1 26 ? 13.828 -0.268 -7.516 1 98.88 26 LEU B C 1
ATOM 846 O O . LEU B 1 26 ? 13.375 -1.246 -8.117 1 98.88 26 LEU B O 1
ATOM 850 N N . SER B 1 27 ? 14.82 0.564 -7.961 1 98.69 27 SER B N 1
ATOM 851 C CA . SER B 1 27 ? 15.383 0.304 -9.281 1 98.69 27 SER B CA 1
ATOM 852 C C . SER B 1 27 ? 16.109 -1.04 -9.32 1 98.69 27 SER B C 1
ATOM 854 O O . SER B 1 27 ? 15.992 -1.781 -10.305 1 98.69 27 SER B O 1
ATOM 856 N N . HIS B 1 28 ? 16.734 -1.397 -8.336 1 98.44 28 HIS B N 1
ATOM 857 C CA . HIS B 1 28 ? 17.469 -2.652 -8.242 1 98.44 28 HIS B CA 1
ATOM 858 C C . HIS B 1 28 ? 16.516 -3.846 -8.195 1 98.44 28 HIS B C 1
ATOM 860 O O . HIS B 1 28 ? 16.906 -4.969 -8.523 1 98.44 28 HIS B O 1
ATOM 866 N N . HIS B 1 29 ? 15.25 -3.596 -7.793 1 98.62 29 HIS B N 1
ATOM 867 C CA . HIS B 1 29 ? 14.273 -4.668 -7.664 1 98.62 29 HIS B CA 1
ATOM 868 C C . HIS B 1 29 ? 13.117 -4.484 -8.641 1 98.62 29 HIS B C 1
ATOM 870 O O . HIS B 1 29 ? 12.016 -4.98 -8.398 1 98.62 29 HIS B O 1
ATOM 876 N N . ALA B 1 30 ? 13.352 -3.832 -9.742 1 98.44 30 ALA B N 1
ATOM 877 C CA . ALA B 1 30 ? 12.297 -3.391 -10.648 1 98.44 30 ALA B CA 1
ATOM 878 C C . ALA B 1 30 ? 11.578 -4.582 -11.273 1 98.44 30 ALA B C 1
ATOM 880 O O . ALA B 1 30 ? 10.391 -4.496 -11.602 1 98.44 30 ALA B O 1
ATOM 881 N N . SER B 1 31 ? 12.211 -5.727 -11.312 1 98 31 SER B N 1
ATOM 882 C CA . SER B 1 31 ? 11.656 -6.887 -11.992 1 98 31 SER B CA 1
ATOM 883 C C . SER B 1 31 ? 10.461 -7.461 -11.234 1 98 31 SER B C 1
ATOM 885 O O . SER B 1 31 ? 9.609 -8.125 -11.82 1 98 31 SER B O 1
ATOM 887 N N . MET B 1 32 ? 10.344 -7.207 -9.977 1 98.12 32 MET B N 1
ATOM 888 C CA . MET B 1 32 ? 9.258 -7.781 -9.188 1 98.12 32 MET B CA 1
ATOM 889 C C . MET B 1 32 ? 8.133 -6.77 -9 1 98.12 32 MET B C 1
ATOM 891 O O . MET B 1 32 ? 7.121 -7.07 -8.359 1 98.12 32 MET B O 1
ATOM 895 N N . ILE B 1 33 ? 8.336 -5.551 -9.484 1 98.75 33 ILE B N 1
ATOM 896 C CA . ILE B 1 33 ? 7.359 -4.488 -9.281 1 98.75 33 ILE B CA 1
ATOM 897 C C . ILE B 1 33 ? 6.398 -4.438 -10.469 1 98.75 33 ILE B C 1
ATOM 899 O O . ILE B 1 33 ? 6.812 -4.148 -11.594 1 98.75 33 ILE B O 1
ATOM 903 N N . LEU B 1 34 ? 5.152 -4.746 -10.234 1 98.5 34 LEU B N 1
ATOM 904 C CA . LEU B 1 34 ? 4.129 -4.801 -11.273 1 98.5 34 LEU B CA 1
ATOM 905 C C . LEU B 1 34 ? 3.463 -3.439 -11.453 1 98.5 34 LEU B C 1
ATOM 907 O O . LEU B 1 34 ? 2.922 -3.145 -12.516 1 98.5 34 LEU B O 1
ATOM 911 N N . GLY B 1 35 ? 3.389 -2.701 -10.453 1 98.56 35 GLY B N 1
ATOM 912 C CA . GLY B 1 35 ? 2.805 -1.37 -10.438 1 98.56 35 GLY B CA 1
ATOM 913 C C . GLY B 1 35 ? 3.318 -0.511 -9.297 1 98.56 35 GLY B C 1
ATOM 914 O O . GLY B 1 35 ? 3.709 -1.028 -8.25 1 98.56 35 GLY B O 1
ATOM 915 N N . ARG B 1 36 ? 3.297 0.795 -9.586 1 98.5 36 ARG B N 1
ATOM 916 C CA . ARG B 1 36 ? 3.793 1.733 -8.586 1 98.5 36 ARG B CA 1
ATOM 917 C C . ARG B 1 36 ? 3.025 3.051 -8.641 1 98.5 36 ARG B C 1
ATOM 919 O O . ARG B 1 36 ? 2.707 3.543 -9.727 1 98.5 36 ARG B O 1
ATOM 926 N N . MET B 1 37 ? 2.738 3.57 -7.539 1 98.62 37 MET B N 1
ATOM 927 C CA . MET B 1 37 ? 2.188 4.91 -7.355 1 98.62 37 MET B CA 1
ATOM 928 C C . MET B 1 37 ? 2.963 5.676 -6.289 1 98.62 37 MET B C 1
ATOM 930 O O . MET B 1 37 ? 3.256 5.137 -5.219 1 98.62 37 MET B O 1
ATOM 934 N N . GLY B 1 38 ? 3.344 6.922 -6.574 1 98.25 38 GLY B N 1
ATOM 935 C CA . GLY B 1 38 ? 4.051 7.793 -5.648 1 98.25 38 GLY B CA 1
ATOM 936 C C . GLY B 1 38 ? 3.441 9.18 -5.551 1 98.25 38 GLY B C 1
ATOM 937 O O . GLY B 1 38 ? 3.207 9.828 -6.566 1 98.25 38 GLY B O 1
ATOM 938 N N . ILE B 1 39 ? 3.191 9.656 -4.391 1 98.06 39 ILE B N 1
ATOM 939 C CA . ILE B 1 39 ? 2.594 10.969 -4.164 1 98.06 39 ILE B CA 1
ATOM 940 C C . ILE B 1 39 ? 3.436 11.758 -3.158 1 98.06 39 ILE B C 1
ATOM 942 O O . ILE B 1 39 ? 3.607 11.328 -2.016 1 98.06 39 ILE B O 1
ATOM 946 N N . PRO B 1 40 ? 3.928 12.9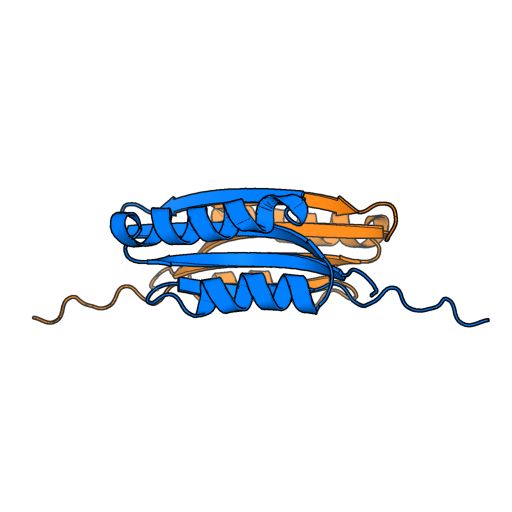3 -3.508 1 97.5 40 PRO B N 1
ATOM 947 C CA . PRO B 1 40 ? 4.66 13.766 -2.555 1 97.5 40 PRO B CA 1
ATOM 948 C C . PRO B 1 40 ? 3.738 14.547 -1.628 1 97.5 40 PRO B C 1
ATOM 950 O O . PRO B 1 40 ? 2.666 14.992 -2.049 1 97.5 40 PRO B O 1
ATOM 953 N N . ASP B 1 41 ? 4.062 14.602 -0.416 1 96.88 41 ASP B N 1
ATOM 954 C CA . ASP B 1 41 ? 3.516 15.57 0.527 1 96.88 41 ASP B CA 1
ATOM 955 C C . ASP B 1 41 ? 4.562 16.609 0.916 1 96.88 41 ASP B C 1
ATOM 957 O O . ASP B 1 41 ? 5.293 16.422 1.893 1 96.88 41 ASP B O 1
ATOM 961 N N . ARG B 1 42 ? 4.59 17.688 0.204 1 95.06 42 ARG B N 1
ATOM 962 C CA . ARG B 1 42 ? 5.641 18.688 0.351 1 95.06 42 ARG B CA 1
ATOM 963 C C . ARG B 1 42 ? 5.535 19.391 1.698 1 95.06 42 ARG B C 1
ATOM 965 O O . ARG B 1 42 ? 6.555 19.719 2.318 1 95.06 42 ARG B O 1
ATOM 972 N N . GLU B 1 43 ? 4.285 19.594 2.121 1 93.44 43 GLU B N 1
ATOM 973 C CA . GLU B 1 43 ? 4.066 20.312 3.373 1 93.44 43 GLU B CA 1
ATOM 974 C C . GLU B 1 43 ? 4.703 19.578 4.551 1 93.44 43 GLU B C 1
ATOM 976 O O . GLU B 1 43 ? 5.309 20.219 5.422 1 93.44 43 GLU B O 1
ATOM 981 N N . ARG B 1 44 ? 4.637 18.297 4.52 1 94.31 44 ARG B N 1
ATOM 982 C CA . ARG B 1 44 ? 5.164 17.516 5.637 1 94.31 44 ARG B CA 1
ATOM 983 C C . ARG B 1 44 ? 6.527 16.922 5.293 1 94.31 44 ARG B C 1
ATOM 985 O O . ARG B 1 44 ? 7.113 16.203 6.098 1 94.31 44 ARG B O 1
ATOM 992 N N . ASP B 1 45 ? 6.973 17.188 4.113 1 97.19 45 ASP B N 1
ATOM 993 C CA . ASP B 1 45 ? 8.234 16.656 3.617 1 97.19 45 ASP B CA 1
ATOM 994 C C . ASP B 1 45 ? 8.234 15.125 3.645 1 97.19 45 ASP B C 1
ATOM 996 O O . ASP B 1 45 ? 9.156 14.5 4.172 1 97.19 45 ASP B O 1
ATOM 1000 N N . LEU B 1 46 ? 7.16 14.594 3.07 1 98.12 46 LEU B N 1
ATOM 1001 C CA . LEU B 1 46 ? 6.965 13.148 2.998 1 98.12 46 LEU B CA 1
ATOM 1002 C C . LEU B 1 46 ? 6.832 12.688 1.548 1 98.12 46 LEU B C 1
ATOM 1004 O O . LEU B 1 46 ? 6.363 13.445 0.695 1 98.12 46 LEU B O 1
ATOM 1008 N N . GLY B 1 47 ? 7.305 11.516 1.266 1 98.44 47 GLY B N 1
ATOM 1009 C CA . GLY B 1 47 ? 6.926 10.734 0.095 1 98.44 47 GLY B CA 1
ATOM 1010 C C . GLY B 1 47 ? 6.098 9.516 0.432 1 98.44 47 GLY B C 1
ATOM 1011 O O . GLY B 1 47 ? 6.453 8.742 1.328 1 98.44 47 GLY B O 1
ATOM 1012 N N . LEU B 1 48 ? 5.004 9.367 -0.204 1 98.75 48 LEU B N 1
ATOM 1013 C CA . LEU B 1 48 ? 4.168 8.18 -0.07 1 98.75 48 LEU B CA 1
ATOM 1014 C C . LEU B 1 48 ? 4.238 7.316 -1.329 1 98.75 48 LEU B C 1
ATOM 1016 O O . LEU B 1 48 ? 3.922 7.789 -2.424 1 98.75 48 LEU B O 1
ATOM 1020 N N . ILE B 1 49 ? 4.613 6.094 -1.174 1 98.88 49 ILE B N 1
ATOM 1021 C CA . ILE B 1 49 ? 4.777 5.199 -2.314 1 98.88 49 ILE B CA 1
ATOM 1022 C C . ILE B 1 49 ? 4.012 3.9 -2.066 1 98.88 49 ILE B C 1
ATOM 1024 O O . ILE B 1 49 ? 4.09 3.324 -0.979 1 98.88 49 ILE B O 1
ATOM 1028 N N . ALA B 1 50 ? 3.25 3.465 -2.992 1 98.94 50 ALA B N 1
ATOM 1029 C CA . ALA B 1 50 ? 2.586 2.164 -2.957 1 98.94 50 ALA B CA 1
ATOM 1030 C C . ALA B 1 50 ? 3.037 1.287 -4.121 1 98.94 50 ALA B C 1
ATOM 1032 O O . ALA B 1 50 ? 3.102 1.747 -5.266 1 98.94 50 ALA B O 1
ATOM 1033 N N . LEU B 1 51 ? 3.357 0.028 -3.818 1 98.94 51 LEU B N 1
ATOM 1034 C CA . LEU B 1 51 ? 3.795 -0.926 -4.832 1 98.94 51 LEU B CA 1
ATOM 1035 C C . LEU B 1 51 ? 2.859 -2.129 -4.887 1 98.94 51 LEU B C 1
ATOM 1037 O O . LEU B 1 51 ? 2.371 -2.59 -3.85 1 98.94 51 LEU B O 1
ATOM 1041 N N . VAL B 1 52 ? 2.627 -2.654 -6.098 1 98.88 52 VAL B N 1
ATOM 1042 C CA . VAL B 1 52 ? 2.195 -4.031 -6.305 1 98.88 52 VAL B CA 1
ATOM 1043 C C . VAL B 1 52 ? 3.381 -4.879 -6.762 1 98.88 52 VAL B C 1
ATOM 1045 O O . VAL B 1 52 ? 4.055 -4.539 -7.738 1 98.88 52 VAL B O 1
ATOM 1048 N N . ILE B 1 53 ? 3.617 -5.949 -6.035 1 98.81 53 ILE B N 1
ATOM 1049 C CA . ILE B 1 53 ? 4.824 -6.723 -6.305 1 98.81 53 ILE B CA 1
ATOM 1050 C C . ILE B 1 53 ? 4.473 -8.203 -6.441 1 98.81 53 ILE B C 1
ATOM 1052 O O . ILE B 1 53 ? 3.434 -8.648 -5.945 1 98.81 53 ILE B O 1
ATOM 1056 N N . GLU B 1 54 ? 5.305 -8.867 -7.141 1 98.38 54 GLU B N 1
ATOM 1057 C CA . GLU B 1 54 ? 5.297 -10.328 -7.219 1 98.38 54 GLU B CA 1
ATOM 1058 C C . GLU B 1 54 ? 6.715 -10.891 -7.141 1 98.38 54 GLU B C 1
ATOM 1060 O O . GLU B 1 54 ? 7.605 -10.445 -7.867 1 98.38 54 GLU B O 1
ATOM 1065 N N . GLY B 1 55 ? 6.98 -11.797 -6.219 1 97.38 55 GLY B N 1
ATOM 1066 C CA . GLY B 1 55 ? 8.289 -12.406 -6.016 1 97.38 55 GLY B CA 1
ATOM 1067 C C . GLY B 1 55 ? 8.289 -13.469 -4.93 1 97.38 55 GLY B C 1
ATOM 1068 O O . GLY B 1 55 ? 7.266 -13.703 -4.285 1 97.38 55 GLY B O 1
ATOM 1069 N N . THR B 1 56 ? 9.383 -14.164 -4.797 1 96.88 56 THR B N 1
ATOM 1070 C CA . THR B 1 56 ? 9.508 -15.133 -3.711 1 96.88 56 THR B CA 1
ATOM 1071 C C . THR B 1 56 ? 9.539 -14.422 -2.359 1 96.88 56 THR B C 1
ATOM 1073 O O . THR B 1 56 ? 9.789 -13.219 -2.289 1 96.88 56 THR B O 1
ATOM 1076 N N . THR B 1 57 ? 9.281 -15.188 -1.376 1 95.62 57 THR B N 1
ATOM 1077 C CA . THR B 1 57 ? 9.352 -14.648 -0.024 1 95.62 57 THR B CA 1
ATOM 1078 C C . THR B 1 57 ? 10.719 -14.016 0.231 1 95.62 57 THR B C 1
ATOM 1080 O O . THR B 1 57 ? 10.812 -12.953 0.854 1 95.62 57 THR B O 1
ATOM 1083 N N . ASP B 1 58 ? 11.703 -14.633 -0.303 1 97.06 58 ASP B N 1
ATOM 1084 C CA . ASP B 1 58 ? 13.062 -14.125 -0.124 1 97.06 58 ASP B CA 1
ATOM 1085 C C . ASP B 1 58 ? 13.242 -12.781 -0.833 1 97.06 58 ASP B C 1
ATOM 1087 O O . ASP B 1 58 ? 13.836 -11.859 -0.278 1 97.06 58 ASP B O 1
ATOM 1091 N N . GLU B 1 59 ? 12.812 -12.688 -2.033 1 97.81 59 GLU B N 1
ATOM 1092 C CA . GLU B 1 59 ? 12.914 -11.461 -2.814 1 97.81 59 GLU B CA 1
ATOM 1093 C C . GLU B 1 59 ? 12.164 -10.312 -2.143 1 97.81 59 GLU B C 1
ATOM 1095 O O . GLU B 1 59 ? 12.68 -9.203 -2.035 1 97.81 59 GLU B O 1
ATOM 1100 N N . ILE B 1 60 ? 10.969 -10.609 -1.747 1 98.19 60 ILE B N 1
ATOM 1101 C CA . ILE B 1 60 ? 10.133 -9.602 -1.1 1 98.19 60 ILE B CA 1
ATOM 1102 C C . ILE B 1 60 ? 10.789 -9.156 0.208 1 98.19 60 ILE B C 1
ATOM 1104 O O . ILE B 1 60 ? 10.867 -7.961 0.494 1 98.19 60 ILE B O 1
ATOM 1108 N N . GLY B 1 61 ? 11.289 -10.156 0.92 1 98.19 61 GLY B N 1
ATOM 1109 C CA . GLY B 1 61 ? 11.992 -9.852 2.152 1 98.19 61 GLY B CA 1
ATOM 1110 C C . GLY B 1 61 ? 13.219 -8.977 1.936 1 98.19 61 GLY B C 1
ATOM 1111 O O . GLY B 1 61 ? 13.5 -8.086 2.736 1 98.19 61 GLY B O 1
ATOM 1112 N N . ALA B 1 62 ? 13.977 -9.227 0.912 1 98.56 62 ALA B N 1
ATOM 1113 C CA . ALA B 1 62 ? 15.164 -8.445 0.587 1 98.56 62 ALA B CA 1
ATOM 1114 C C . ALA B 1 62 ? 14.797 -6.992 0.289 1 98.56 62 ALA B C 1
ATOM 1116 O O . ALA B 1 62 ? 15.445 -6.066 0.788 1 98.56 62 ALA B O 1
ATOM 1117 N N . LEU B 1 63 ? 13.82 -6.766 -0.503 1 98.69 63 LEU B N 1
ATOM 1118 C CA . LEU B 1 63 ? 13.359 -5.426 -0.851 1 98.69 63 LEU B CA 1
ATOM 1119 C C . LEU B 1 63 ? 12.891 -4.676 0.388 1 98.69 63 LEU B C 1
ATOM 1121 O O . LEU B 1 63 ? 13.359 -3.57 0.668 1 98.69 63 LEU B O 1
ATOM 1125 N N . THR B 1 64 ? 11.93 -5.348 1.162 1 98.62 64 THR B N 1
ATOM 1126 C CA . THR B 1 64 ? 11.336 -4.641 2.289 1 98.62 64 THR B CA 1
ATOM 1127 C C . THR B 1 64 ? 12.344 -4.461 3.416 1 98.62 64 THR B C 1
ATOM 1129 O O . THR B 1 64 ? 12.305 -3.465 4.141 1 98.62 64 THR B O 1
ATOM 1132 N N . GLY B 1 65 ? 13.258 -5.473 3.529 1 98.62 65 GLY B N 1
ATOM 1133 C CA . GLY B 1 65 ? 14.328 -5.34 4.512 1 98.62 65 GLY B CA 1
ATOM 1134 C C . GLY B 1 65 ? 15.227 -4.148 4.246 1 98.62 65 GLY B C 1
ATOM 1135 O O . GLY B 1 65 ? 15.555 -3.395 5.168 1 98.62 65 GLY B O 1
ATOM 1136 N N . LYS B 1 66 ? 15.617 -3.938 3.033 1 98.75 66 LYS B N 1
ATOM 1137 C CA . LYS B 1 66 ? 16.484 -2.822 2.656 1 98.75 66 LYS B CA 1
ATOM 1138 C C . LYS B 1 66 ? 15.773 -1.486 2.865 1 98.75 66 LYS B C 1
ATOM 1140 O O . LYS B 1 66 ? 16.359 -0.542 3.391 1 98.75 66 LYS B O 1
ATOM 1145 N N . LEU B 1 67 ? 14.586 -1.418 2.463 1 98.81 67 LEU B N 1
ATOM 1146 C CA . LEU B 1 67 ? 13.812 -0.193 2.641 1 98.81 67 LEU B CA 1
ATOM 1147 C C . LEU B 1 67 ? 13.625 0.121 4.121 1 98.81 67 LEU B C 1
ATOM 1149 O O . LEU B 1 67 ? 13.844 1.257 4.551 1 98.81 67 LEU B O 1
ATOM 1153 N N . GLY B 1 68 ? 13.242 -0.899 4.867 1 98.31 68 GLY B N 1
ATOM 1154 C CA . GLY B 1 68 ? 12.977 -0.722 6.285 1 98.31 68 GLY B CA 1
ATOM 1155 C C . GLY B 1 68 ? 14.211 -0.327 7.078 1 98.31 68 GLY B C 1
ATOM 1156 O O . GLY B 1 68 ? 14.102 0.178 8.195 1 98.31 68 GLY B O 1
ATOM 1157 N N . ALA B 1 69 ? 15.359 -0.585 6.531 1 98.38 69 ALA B N 1
ATOM 1158 C CA . ALA B 1 69 ? 16.625 -0.29 7.207 1 98.38 69 ALA B CA 1
ATOM 1159 C C . ALA B 1 69 ? 16.984 1.188 7.082 1 98.38 69 ALA B C 1
ATOM 1161 O O . ALA B 1 69 ? 17.859 1.684 7.793 1 98.38 69 ALA B O 1
ATOM 1162 N N . LEU B 1 70 ? 16.312 1.863 6.168 1 98.38 70 LEU B N 1
ATOM 1163 C CA . LEU B 1 70 ? 16.594 3.281 5.977 1 98.38 70 LEU B CA 1
ATOM 1164 C C . LEU B 1 70 ? 15.914 4.121 7.055 1 98.38 70 LEU B C 1
ATOM 1166 O O . LEU B 1 70 ? 14.703 4.016 7.262 1 98.38 70 LEU B O 1
ATOM 1170 N N . PRO B 1 71 ? 16.734 5 7.746 1 97.5 71 PRO B N 1
ATOM 1171 C CA . PRO B 1 71 ? 16.094 5.902 8.703 1 97.5 71 PRO B CA 1
ATOM 1172 C C . PRO B 1 71 ? 15.016 6.777 8.047 1 97.5 71 PRO B C 1
ATOM 1174 O O . PRO B 1 71 ? 15.227 7.301 6.953 1 97.5 71 PRO B O 1
ATOM 1177 N N . GLY B 1 72 ? 13.852 6.859 8.711 1 97.69 72 GLY B N 1
ATOM 1178 C CA . GLY B 1 72 ? 12.805 7.73 8.203 1 97.69 72 GLY B CA 1
ATOM 1179 C C . GLY B 1 72 ? 11.93 7.066 7.156 1 97.69 72 GLY B C 1
ATOM 1180 O O . GLY B 1 72 ? 11.141 7.73 6.488 1 97.69 72 GLY B O 1
ATOM 1181 N N . VAL B 1 73 ? 12.156 5.75 6.977 1 98.62 73 VAL B N 1
ATOM 1182 C CA . VAL B 1 73 ? 11.344 5.031 6 1 98.62 73 VAL B CA 1
ATOM 1183 C C . VAL B 1 73 ? 10.508 3.969 6.711 1 98.62 73 VAL B C 1
ATOM 1185 O O . VAL B 1 73 ? 11.031 3.172 7.488 1 98.62 73 VAL B O 1
ATOM 1188 N N . THR B 1 74 ? 9.25 4.035 6.543 1 98.5 74 THR B N 1
ATOM 1189 C CA . THR B 1 74 ? 8.312 3.035 7.043 1 98.5 74 THR B CA 1
ATOM 1190 C C . THR B 1 74 ? 7.816 2.145 5.91 1 98.5 74 THR B C 1
ATOM 1192 O O . THR B 1 74 ? 7.5 2.633 4.824 1 98.5 74 THR B O 1
ATOM 1195 N N . VAL B 1 75 ? 7.758 0.811 6.16 1 98.69 75 VAL B N 1
ATOM 1196 C CA . VAL B 1 75 ? 7.312 -0.134 5.145 1 98.69 75 VAL B CA 1
ATOM 1197 C C . VAL B 1 75 ? 6.281 -1.09 5.742 1 98.69 75 VAL B C 1
ATOM 1199 O O . VAL B 1 75 ? 6.496 -1.647 6.82 1 98.69 75 VAL B O 1
ATOM 1202 N N . LYS B 1 76 ? 5.137 -1.237 5.07 1 98.69 76 LYS B N 1
ATOM 1203 C CA . LYS B 1 76 ? 4.125 -2.23 5.422 1 98.69 76 LYS B CA 1
ATOM 1204 C C . LYS B 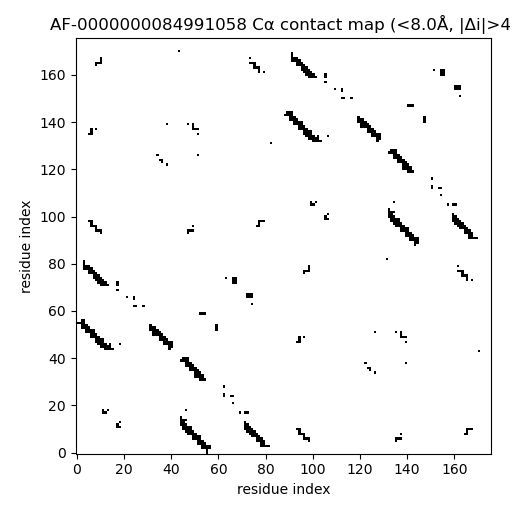1 76 ? 3.719 -3.053 4.203 1 98.69 76 LYS B C 1
ATOM 1206 O O . LYS B 1 76 ? 3.549 -2.51 3.107 1 98.69 76 LYS B O 1
ATOM 1211 N N . THR B 1 77 ? 3.514 -4.355 4.441 1 98.69 77 THR B N 1
ATOM 1212 C CA . THR B 1 77 ? 3.26 -5.258 3.32 1 98.69 77 THR B CA 1
ATOM 1213 C C . THR B 1 77 ? 2.008 -6.094 3.57 1 98.69 77 THR B C 1
ATOM 1215 O O . THR B 1 77 ? 1.821 -6.625 4.668 1 98.69 77 THR B O 1
ATOM 1218 N N . ALA B 1 78 ? 1.127 -6.117 2.627 1 98.56 78 ALA B N 1
ATOM 1219 C CA . ALA B 1 78 ? 0.042 -7.094 2.561 1 98.56 78 ALA B CA 1
ATOM 1220 C C . ALA B 1 78 ? 0.325 -8.156 1.506 1 98.56 78 ALA B C 1
ATOM 1222 O O . ALA B 1 78 ? 0.507 -7.844 0.328 1 98.56 78 ALA B O 1
ATOM 1223 N N . LEU B 1 79 ? 0.34 -9.422 1.911 1 97.94 79 LEU B N 1
ATOM 1224 C CA . LEU B 1 79 ? 0.57 -10.516 0.977 1 97.94 79 LEU B CA 1
ATOM 1225 C C . LEU B 1 79 ? -0.682 -11.375 0.824 1 97.94 79 LEU B C 1
ATOM 1227 O O . LEU B 1 79 ? -1.381 -11.641 1.805 1 97.94 79 LEU B O 1
ATOM 1231 N N . ALA B 1 80 ? -0.916 -11.75 -0.391 1 97.06 80 ALA B N 1
ATOM 1232 C CA . ALA B 1 80 ? -2.035 -12.648 -0.658 1 97.06 80 ALA B CA 1
ATOM 1233 C C . ALA B 1 80 ? -1.753 -14.047 -0.12 1 97.06 80 ALA B C 1
ATOM 1235 O O . ALA B 1 80 ? -0.594 -14.453 -0.003 1 97.06 80 ALA B O 1
ATOM 1236 N N . PRO B 1 81 ? -2.781 -14.734 0.283 1 89.19 81 PRO B N 1
ATOM 1237 C CA . PRO B 1 81 ? -2.574 -16.125 0.717 1 89.19 81 PRO B CA 1
ATOM 1238 C C . PRO B 1 81 ? -1.952 -17 -0.37 1 89.19 81 PRO B C 1
ATOM 1240 O O . PRO B 1 81 ? -2.139 -16.734 -1.561 1 89.19 81 PRO B O 1
ATOM 1243 N N . PRO B 1 82 ? -1.052 -17.875 0.13 1 82.38 82 PRO B N 1
ATOM 1244 C CA . PRO B 1 82 ? -0.466 -18.766 -0.87 1 82.38 82 PRO B CA 1
ATOM 1245 C C . PRO B 1 82 ? -1.52 -19.547 -1.664 1 82.38 82 PRO B C 1
ATOM 1247 O O . PRO B 1 82 ? -2.633 -19.75 -1.176 1 82.38 82 PRO B O 1
ATOM 1250 N N . LYS B 1 83 ? -1.396 -19.688 -2.984 1 67.38 83 LYS B N 1
ATOM 1251 C CA . LYS B 1 83 ? -2.324 -20.453 -3.818 1 67.38 83 LYS B CA 1
ATOM 1252 C C . LYS B 1 83 ? -2.686 -21.781 -3.164 1 67.38 83 LYS B C 1
ATOM 1254 O O . LYS B 1 83 ? -1.805 -22.562 -2.816 1 67.38 83 LYS B O 1
ATOM 1259 N N . GLY B 1 84 ? -3.549 -21.875 -2.232 1 54.47 84 GLY B N 1
ATOM 1260 C CA . GLY B 1 84 ? -3.98 -23.156 -1.712 1 54.47 84 GLY B CA 1
ATOM 1261 C C . GLY B 1 84 ? -3.969 -24.266 -2.758 1 54.47 84 GLY B C 1
ATOM 1262 O O . GLY B 1 84 ? -4.113 -23.984 -3.951 1 54.47 84 GLY B O 1
ATOM 1263 N N . GLU B 1 85 ? -3.211 -25.297 -2.705 1 47.91 85 GLU B N 1
ATOM 1264 C CA . GLU B 1 85 ? -3.42 -26.562 -3.4 1 47.91 85 GLU B CA 1
ATOM 1265 C C . GLU B 1 85 ? -4.906 -26.891 -3.516 1 47.91 85 GLU B C 1
ATOM 1267 O O . GLU B 1 85 ? -5.668 -26.672 -2.572 1 47.91 85 GLU B O 1
ATOM 1272 N N . LYS B 1 86 ? -5.699 -26.688 -4.574 1 45.09 86 LYS B N 1
ATOM 1273 C CA . LYS B 1 86 ? -6.93 -27.453 -4.73 1 45.09 86 LYS B CA 1
ATOM 1274 C C . LYS B 1 86 ? -6.855 -28.766 -3.957 1 45.09 86 LYS B C 1
ATOM 1276 O O . LYS B 1 86 ? -5.887 -29.516 -4.082 1 45.09 86 LYS B O 1
ATOM 1281 N N . LYS B 1 87 ? -7.387 -29.016 -2.727 1 44.06 87 LYS B N 1
ATOM 1282 C CA . LYS B 1 87 ? -7.664 -30.375 -2.271 1 44.06 87 LYS B CA 1
ATOM 1283 C C . LYS B 1 87 ? -8.039 -31.281 -3.441 1 44.06 87 LYS B C 1
ATOM 1285 O O . LYS B 1 87 ? -8.984 -31 -4.18 1 44.06 87 LYS B O 1
ATOM 1290 N N . LYS B 1 88 ? -7.297 -32.469 -3.818 1 35.91 88 LYS B N 1
ATOM 1291 C CA . LYS B 1 88 ? -7.848 -33.719 -4.32 1 35.91 88 LYS B CA 1
ATOM 1292 C C . LYS B 1 88 ? -9.023 -34.188 -3.465 1 35.91 88 LYS B C 1
ATOM 1294 O O . LYS B 1 88 ? -8.953 -34.156 -2.234 1 35.91 88 LYS B O 1
#

Organism: Ammonifex degensii (strain DSM 10501 / KC4) (NCBI:txid429009)

Secondary structure (DSSP, 8-state):
---EEEEEEEEEESHHHHHHHHHHHHHHTGGGEEEEEEEEETTTTEEEEEEEEEE-HHHHHHHHHHHHTSTTEEEEEEEPPP------/--EEEEEEEEEEESHHHHHHHHHHHHHHTGGGEEEEEEEEETTTTEEEEEEEEEEEHHHHHHHHHHHHTSTTEEEEEEEPPP------

Radius of gyration: 16.35 Å; Cα contacts (8 Å, |Δi|>4): 349; chains: 2; bounding box: 37×59×35 Å

Foldseek 3Di:
DDKWKWKKKKKAAQCVVCVVVLVVLCVVLVVFFPDKDWDDDVVRRMIIMMTIGMDDPVSVCVSQVSQCVDPRMDMDMDIDDDPPDPDD/DAKWKWKKKKKAAQCVVCVVVLVVLCVVLVVFFPDKDWDDDVVRRMIIMMTIGMDDPVSVCVSQVSQCPDPRMDMDMDIDDGPPDPDD